Protein AF-A0A6J4ICL8-F1 (afdb_monomer)

Nearest PDB structures (foldseek):
  8ylf-assembly1_A  TM=7.824E-01  e=9.377E-03  Burkholderia 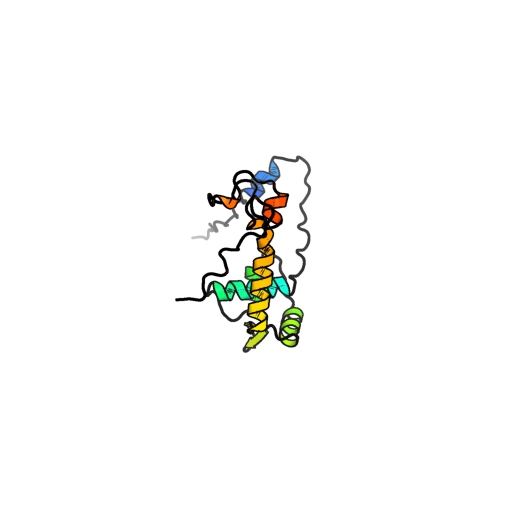thailandensis
  5zyr-assembly1_B  TM=5.820E-01  e=1.547E-02  Acinetobacter baumannii
  5aiq-assembly2_B  TM=6.463E-01  e=7.866E-02  Neisseria meningitidis serogroup B
  5zc2-assembly1_B  TM=5.624E-01  e=3.713E-02  Acinetobacter baumannii
  4qvg-assembly1_A  TM=5.175E-01  e=3.356E+00  Streptosporangium sibiricum

Mean predicted aligned error: 17.19 Å

Sequence (161 aa):
MSEASLEERSYEPRRTPRELQAVLITGRGHRYRAAPVPAPSKNEILQCMFWLQAEGLGDEANVTLLERFLGVDVNVDVALLDRLLEEGYVERVGDRYKLTEAGTRKGGVELAASFEELMKPTYGECGRTVWCMGRTPGECRAGLDRDGSLARSPVTSLRDT

Secondary structure (DSSP, 8-state):
-----------PPPPPHHHHHTTTS-SS-----PPPPPPPPHHHHHHHHHHHHHTTS-SEE-HHHHHHHH-TT----HHHHHHHHHTTSEEEETTEEEE-HHHHHHHHHHHHHHHHHHHSPPTT-S-S-GGGTT--HHHHHTTB-TTSSBP--GGG--S--

Structure (mmCIF, N/CA/C/O backbone):
data_AF-A0A6J4ICL8-F1
#
_entry.id   AF-A0A6J4ICL8-F1
#
loop_
_atom_site.group_PDB
_atom_site.id
_atom_site.type_symbol
_atom_site.label_atom_id
_atom_site.label_alt_id
_atom_site.label_comp_id
_atom_site.label_asym_id
_atom_site.label_entity_id
_atom_site.label_seq_id
_atom_site.pdbx_PDB_ins_code
_atom_site.Cartn_x
_atom_site.Cartn_y
_atom_site.Cartn_z
_atom_site.occupancy
_atom_site.B_iso_or_equiv
_atom_site.auth_seq_id
_atom_site.auth_comp_id
_atom_site.auth_asym_id
_atom_site.auth_atom_id
_atom_site.pdbx_PDB_model_num
ATOM 1 N N . MET A 1 1 ? 13.144 -42.739 46.785 1.00 38.06 1 MET A N 1
ATOM 2 C CA . MET A 1 1 ? 13.888 -42.716 45.507 1.00 38.06 1 MET A CA 1
ATOM 3 C C . MET A 1 1 ? 13.320 -41.539 44.720 1.00 38.06 1 MET A C 1
ATOM 5 O O . MET A 1 1 ? 12.213 -41.666 44.229 1.00 38.06 1 MET A O 1
ATOM 9 N N . SER A 1 2 ? 13.729 -40.309 45.044 1.00 37.44 2 SER A N 1
ATOM 10 C CA . SER A 1 2 ? 14.877 -39.535 44.515 1.00 37.44 2 SER A CA 1
ATOM 11 C C . SER A 1 2 ? 14.608 -38.907 43.140 1.00 37.44 2 SER A C 1
ATOM 13 O O . SER A 1 2 ? 14.459 -39.621 42.153 1.00 37.44 2 SER A O 1
ATOM 15 N N . GLU A 1 3 ? 14.578 -37.572 43.134 1.00 38.88 3 GLU A N 1
ATOM 16 C CA . GLU A 1 3 ? 14.635 -36.658 41.986 1.00 38.88 3 GLU A CA 1
ATOM 17 C C . GLU A 1 3 ? 15.925 -36.806 41.156 1.00 38.88 3 GLU A C 1
ATOM 19 O O . GLU A 1 3 ? 16.969 -37.143 41.714 1.00 38.88 3 GLU A O 1
ATOM 24 N N . ALA A 1 4 ? 15.836 -36.487 39.856 1.00 39.25 4 ALA A N 1
ATOM 25 C CA . ALA A 1 4 ? 16.823 -35.782 39.007 1.00 39.25 4 ALA A CA 1
ATOM 26 C C . ALA A 1 4 ? 16.340 -35.893 37.538 1.00 39.25 4 ALA A C 1
ATOM 28 O O . ALA A 1 4 ? 16.215 -36.996 37.020 1.00 39.25 4 ALA A O 1
ATOM 29 N N . SER A 1 5 ? 15.810 -34.840 36.910 1.00 41.19 5 SER A N 1
ATOM 30 C CA . SER A 1 5 ? 16.487 -33.676 36.305 1.00 41.19 5 SER A CA 1
ATOM 31 C C . SER A 1 5 ? 16.893 -33.868 34.837 1.00 41.19 5 SER A C 1
ATOM 33 O O . SER A 1 5 ? 17.770 -34.664 34.533 1.00 41.19 5 SER A O 1
ATOM 35 N N . LEU A 1 6 ? 16.302 -32.992 34.010 1.00 40.59 6 LEU A N 1
ATOM 36 C CA . LEU A 1 6 ? 16.908 -32.244 32.900 1.00 40.59 6 LEU A CA 1
ATOM 37 C C . LEU A 1 6 ? 17.360 -33.018 31.654 1.00 40.59 6 LEU A C 1
ATOM 39 O O . LEU A 1 6 ? 18.363 -33.707 31.684 1.00 40.59 6 LEU A O 1
ATOM 43 N N . GLU A 1 7 ? 16.715 -32.720 30.521 1.00 42.25 7 GLU A N 1
ATOM 44 C CA . GLU A 1 7 ? 17.405 -32.089 29.383 1.00 42.25 7 GLU A CA 1
ATOM 45 C C . GLU A 1 7 ? 16.404 -31.197 28.625 1.00 42.25 7 GLU A C 1
ATOM 47 O O . GLU A 1 7 ? 15.818 -31.569 27.607 1.00 42.25 7 GLU A O 1
ATOM 52 N N . GLU A 1 8 ? 16.207 -29.975 29.134 1.00 39.28 8 GLU A N 1
ATOM 53 C CA . GLU A 1 8 ? 15.876 -28.834 28.279 1.00 39.28 8 GLU A CA 1
ATOM 54 C C . GLU A 1 8 ? 17.038 -28.667 27.302 1.00 39.28 8 GLU A C 1
ATOM 56 O O . GLU A 1 8 ? 18.070 -28.065 27.607 1.00 39.28 8 GLU A O 1
ATOM 61 N N . ARG A 1 9 ? 16.899 -29.241 26.109 1.00 40.12 9 ARG A N 1
ATOM 62 C CA . ARG A 1 9 ? 17.817 -28.955 25.017 1.00 40.12 9 ARG A CA 1
ATOM 63 C C . ARG A 1 9 ? 17.484 -27.564 24.494 1.00 40.12 9 ARG A C 1
ATOM 65 O O . ARG A 1 9 ? 16.711 -27.413 23.552 1.00 40.12 9 ARG A O 1
ATOM 72 N N . SER A 1 10 ? 18.045 -26.567 25.176 1.00 33.25 10 SER A N 1
ATOM 73 C CA . SER A 1 10 ? 18.097 -25.171 24.754 1.00 33.25 10 SER A CA 1
ATOM 74 C C . SER A 1 10 ? 18.378 -25.115 23.253 1.00 33.25 10 SER A C 1
ATOM 76 O O . SER A 1 10 ? 19.414 -25.590 22.778 1.00 33.25 10 SER A O 1
ATOM 78 N N . TYR A 1 11 ? 17.419 -24.595 22.490 1.00 42.19 11 TYR A N 1
ATOM 79 C CA . TYR A 1 11 ? 17.654 -24.230 21.105 1.00 42.19 11 TYR A CA 1
ATOM 80 C C . TYR A 1 11 ? 18.560 -23.002 21.122 1.00 42.19 11 TYR A C 1
ATOM 82 O O . TYR A 1 11 ? 18.098 -21.867 21.218 1.00 42.19 11 TYR A O 1
ATOM 90 N N . GLU A 1 12 ? 19.868 -23.231 21.055 1.00 42.94 12 GLU A N 1
ATOM 91 C CA . GLU A 1 12 ? 20.791 -22.169 20.690 1.00 42.94 12 GLU A CA 1
ATOM 92 C C . GLU A 1 12 ? 20.540 -21.833 19.215 1.00 42.94 12 GLU A C 1
ATOM 94 O O . GLU A 1 12 ? 20.685 -22.714 18.354 1.00 42.94 12 GLU A O 1
ATOM 99 N N . PRO A 1 13 ? 20.144 -20.592 18.878 1.00 42.03 13 PRO A N 1
ATOM 100 C CA . PRO A 1 13 ? 19.990 -20.220 17.486 1.00 42.03 13 PRO A CA 1
ATOM 101 C C . PRO A 1 13 ? 21.354 -20.367 16.817 1.00 42.03 13 PRO A C 1
ATOM 103 O O . PRO A 1 13 ? 22.335 -19.723 17.201 1.00 42.03 13 PRO A O 1
ATOM 106 N N . ARG A 1 14 ? 21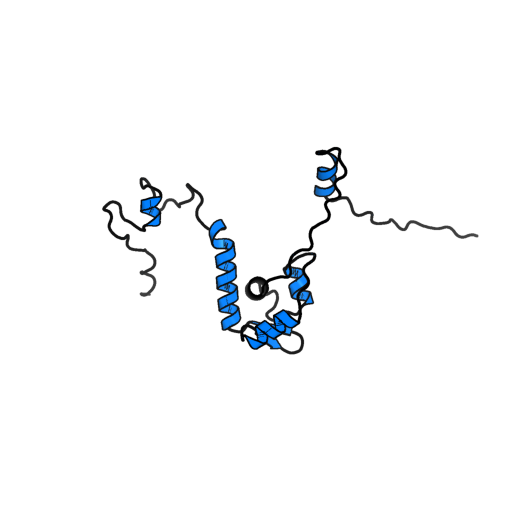.430 -21.258 15.821 1.00 50.47 14 ARG A N 1
ATOM 107 C CA . ARG A 1 14 ? 22.626 -21.380 14.990 1.00 50.47 14 ARG A CA 1
ATOM 108 C C . ARG A 1 14 ? 22.889 -20.014 14.388 1.00 50.47 14 ARG A C 1
ATOM 110 O O . ARG A 1 14 ? 22.032 -19.485 13.679 1.00 50.47 14 ARG A O 1
ATOM 117 N N . ARG A 1 15 ? 24.073 -19.473 14.673 1.00 50.94 15 ARG A N 1
ATOM 118 C CA . ARG A 1 15 ? 24.507 -18.211 14.090 1.00 50.94 15 ARG A CA 1
ATOM 119 C C . ARG A 1 15 ? 24.303 -18.252 12.581 1.00 50.94 15 ARG A C 1
ATOM 121 O O . ARG A 1 15 ? 24.701 -19.217 11.922 1.00 50.94 15 ARG A O 1
ATOM 128 N N . THR A 1 16 ? 23.649 -17.230 12.048 1.00 49.75 16 THR A N 1
ATOM 129 C CA . THR A 1 16 ? 23.380 -17.138 10.613 1.00 49.75 16 THR A CA 1
ATOM 130 C C . THR A 1 16 ? 24.708 -17.057 9.847 1.00 49.75 16 THR A C 1
ATOM 132 O O . THR A 1 16 ? 25.711 -16.587 10.394 1.00 49.75 16 THR A O 1
ATOM 135 N N . PRO A 1 17 ? 24.766 -17.458 8.564 1.00 48.78 17 PRO A N 1
ATOM 136 C CA . PRO A 1 17 ? 25.991 -17.350 7.764 1.00 48.78 17 PRO A CA 1
ATOM 137 C C . PRO A 1 17 ? 26.620 -15.939 7.756 1.00 48.78 17 PRO A C 1
ATOM 139 O O . PRO A 1 17 ? 27.839 -15.809 7.643 1.00 48.78 17 PRO A O 1
ATOM 142 N N . ARG A 1 18 ? 25.817 -14.882 7.965 1.00 50.44 18 ARG A N 1
ATOM 143 C CA . ARG A 1 18 ? 26.291 -13.493 8.115 1.00 50.44 18 ARG A CA 1
ATOM 144 C C . ARG A 1 18 ? 27.037 -13.231 9.426 1.00 50.44 18 ARG A C 1
ATOM 146 O O . ARG A 1 18 ? 28.004 -12.473 9.429 1.00 50.44 18 ARG A O 1
ATOM 153 N N . GLU A 1 19 ? 26.646 -13.873 10.523 1.00 44.94 19 GLU A N 1
ATOM 154 C CA . GLU A 1 19 ? 27.324 -13.736 11.820 1.00 44.94 19 GLU A CA 1
ATOM 155 C C . GLU A 1 19 ? 28.687 -14.439 11.845 1.00 44.94 19 GLU A C 1
ATOM 157 O O . GLU A 1 19 ? 29.580 -14.023 12.581 1.00 44.94 19 GLU A O 1
ATOM 162 N N . LEU A 1 20 ? 28.877 -15.469 11.014 1.00 50.25 20 LEU A N 1
ATOM 163 C CA . LEU A 1 20 ? 30.182 -16.108 10.819 1.00 50.25 20 LEU A CA 1
ATOM 164 C C . LEU A 1 20 ? 31.096 -15.289 9.888 1.00 50.25 20 LEU A C 1
ATOM 166 O O . LEU A 1 20 ? 32.301 -15.229 10.124 1.00 50.25 20 LEU A O 1
ATOM 170 N N . GLN A 1 21 ? 30.543 -14.595 8.885 1.00 49.69 21 GLN A N 1
ATOM 171 C CA . GLN A 1 21 ? 31.322 -13.715 7.998 1.00 49.69 21 GLN A CA 1
ATOM 172 C C . GLN A 1 21 ? 31.830 -12.437 8.686 1.00 49.69 21 GLN A C 1
ATOM 174 O O . GLN A 1 21 ? 32.906 -11.950 8.343 1.00 49.69 21 GLN A O 1
ATOM 179 N N . ALA A 1 22 ? 31.111 -11.911 9.683 1.00 40.03 22 ALA A N 1
ATOM 180 C CA . ALA A 1 22 ? 31.502 -10.685 10.387 1.00 40.03 22 ALA A CA 1
ATOM 181 C C . ALA A 1 22 ? 32.741 -10.845 11.294 1.00 40.03 22 ALA A C 1
ATOM 183 O O . ALA A 1 22 ? 33.412 -9.860 11.597 1.00 40.03 22 ALA A O 1
ATOM 184 N N . VAL A 1 23 ? 33.069 -12.068 11.724 1.00 46.00 23 VAL A N 1
ATOM 185 C CA . VAL A 1 23 ? 34.173 -12.317 12.671 1.00 46.00 23 VAL A CA 1
ATOM 186 C C . VAL A 1 23 ? 35.547 -12.320 11.989 1.00 46.00 23 VAL A C 1
ATOM 188 O O . VAL A 1 23 ? 36.550 -12.054 12.646 1.00 46.00 23 VAL A O 1
ATOM 191 N N . LEU A 1 24 ? 35.624 -12.581 10.681 1.00 43.88 24 LEU A N 1
ATOM 192 C CA . LEU A 1 24 ? 36.904 -12.901 10.037 1.00 43.88 24 LEU A CA 1
ATOM 193 C C . LEU A 1 24 ? 37.564 -11.752 9.261 1.00 43.88 24 LEU A C 1
ATOM 195 O O . LEU A 1 24 ? 38.728 -11.893 8.901 1.00 43.88 24 LEU A O 1
ATOM 199 N N . ILE A 1 25 ? 36.888 -10.621 9.014 1.00 50.16 25 ILE A N 1
ATOM 200 C CA . ILE A 1 25 ? 37.416 -9.615 8.066 1.00 50.16 25 ILE A CA 1
ATOM 201 C C . ILE A 1 25 ? 37.944 -8.327 8.724 1.00 50.16 25 ILE A C 1
ATOM 203 O O . ILE A 1 25 ? 38.810 -7.678 8.143 1.00 50.16 25 ILE A O 1
ATOM 207 N N . THR A 1 26 ? 37.572 -7.963 9.958 1.00 48.53 26 THR A N 1
ATOM 208 C CA . THR A 1 26 ? 38.164 -6.772 10.608 1.00 48.53 26 THR A CA 1
ATOM 209 C C . THR A 1 26 ? 38.332 -6.946 12.115 1.00 48.53 26 THR A C 1
ATOM 211 O O . THR A 1 26 ? 37.361 -6.913 12.866 1.00 48.53 26 THR A O 1
ATOM 214 N N . GLY A 1 27 ? 39.578 -7.061 12.582 1.00 44.88 27 GLY A N 1
ATOM 215 C CA . GLY A 1 27 ? 39.966 -7.172 13.997 1.00 44.88 27 GLY A CA 1
ATOM 216 C C . GLY A 1 27 ? 39.737 -5.919 14.862 1.00 44.88 27 GLY A C 1
ATOM 217 O O . GLY A 1 27 ? 40.591 -5.564 15.670 1.00 44.88 27 GLY A O 1
ATOM 218 N N . ARG A 1 28 ? 38.599 -5.231 14.729 1.00 52.53 28 ARG A N 1
ATOM 219 C CA . ARG A 1 28 ? 38.132 -4.197 15.664 1.00 52.53 28 ARG A CA 1
ATOM 220 C C . ARG A 1 28 ? 36.631 -4.355 15.850 1.00 52.53 28 ARG A C 1
ATOM 222 O O . ARG A 1 28 ? 35.884 -4.245 14.886 1.00 52.53 28 ARG A O 1
ATOM 229 N N . GLY A 1 29 ? 36.206 -4.583 17.092 1.00 44.59 29 GLY A N 1
ATOM 230 C CA . GLY A 1 29 ? 34.809 -4.738 17.504 1.00 44.59 29 GLY A CA 1
ATOM 231 C C . GLY A 1 29 ? 33.967 -3.475 17.315 1.00 44.59 29 GLY A C 1
ATOM 232 O O . GLY A 1 29 ? 33.532 -2.859 18.287 1.00 44.59 29 GLY A O 1
ATOM 233 N N . HIS A 1 30 ? 33.717 -3.086 16.068 1.00 52.56 30 HIS A N 1
ATOM 234 C CA . HIS A 1 30 ? 32.624 -2.191 15.733 1.00 52.56 30 HIS A CA 1
ATOM 235 C C . HIS A 1 30 ? 31.326 -2.976 15.893 1.00 52.56 30 HIS A C 1
ATOM 237 O O . HIS A 1 30 ? 30.937 -3.761 15.032 1.00 52.56 30 HIS A O 1
ATOM 243 N N . ARG A 1 31 ? 30.659 -2.776 17.034 1.00 59.44 31 ARG A N 1
ATOM 244 C CA . ARG A 1 31 ? 29.243 -3.113 17.155 1.00 59.44 31 ARG A CA 1
ATOM 245 C C . ARG A 1 31 ? 28.520 -2.294 16.091 1.00 59.44 31 ARG A C 1
ATOM 247 O O . ARG A 1 31 ? 28.409 -1.080 16.238 1.00 59.44 31 ARG A O 1
ATOM 254 N N . TYR A 1 32 ? 28.076 -2.942 15.017 1.00 53.66 32 TYR A N 1
ATOM 255 C CA . TYR A 1 32 ? 27.142 -2.339 14.076 1.00 53.66 32 TYR A CA 1
ATOM 256 C C . TYR A 1 32 ? 25.859 -2.072 14.869 1.00 53.66 32 TYR A C 1
ATOM 258 O O . TYR A 1 32 ? 25.071 -2.980 15.123 1.00 53.66 32 TYR A O 1
ATOM 266 N N . ARG A 1 33 ? 25.685 -0.845 15.366 1.00 60.34 33 ARG A N 1
ATOM 267 C CA . ARG A 1 33 ? 24.378 -0.405 15.842 1.00 60.34 33 ARG A CA 1
ATOM 268 C C . ARG A 1 33 ? 23.567 -0.186 14.576 1.00 60.34 33 ARG A C 1
ATOM 270 O O . ARG A 1 33 ? 23.872 0.748 13.838 1.00 60.34 33 ARG A O 1
ATOM 277 N N . ALA A 1 34 ? 22.614 -1.073 14.295 1.00 61.28 34 ALA A N 1
ATOM 278 C CA . ALA A 1 34 ? 21.654 -0.836 13.227 1.00 61.28 34 ALA A CA 1
ATOM 279 C C . ALA A 1 34 ? 21.059 0.562 13.448 1.00 61.28 34 ALA A C 1
ATOM 281 O O . ALA A 1 34 ? 20.613 0.886 14.555 1.00 61.28 34 ALA A O 1
ATOM 282 N N . ALA A 1 35 ? 21.173 1.426 12.440 1.00 60.59 35 ALA A N 1
ATOM 283 C CA . ALA A 1 35 ? 20.474 2.697 12.468 1.00 60.59 35 ALA A CA 1
ATOM 284 C C . ALA A 1 35 ? 18.967 2.395 12.499 1.00 60.59 35 ALA A C 1
ATOM 286 O O . ALA A 1 35 ? 18.554 1.421 11.866 1.00 60.59 35 ALA A O 1
ATOM 287 N N . PRO A 1 36 ? 18.157 3.176 13.235 1.00 68.81 36 PRO A N 1
ATOM 288 C CA . PRO A 1 36 ? 16.712 3.005 13.194 1.00 68.81 36 PRO A CA 1
ATOM 289 C C . PRO A 1 36 ? 16.243 3.106 11.741 1.00 68.81 36 PRO A C 1
ATOM 291 O O . PRO A 1 36 ? 16.607 4.053 11.037 1.00 68.81 36 PRO A O 1
ATOM 294 N N . VAL A 1 37 ? 15.484 2.107 11.293 1.00 69.44 37 VAL A N 1
ATOM 295 C CA . VAL A 1 37 ? 14.860 2.124 9.970 1.00 69.44 37 VAL A CA 1
ATOM 296 C C . VAL A 1 37 ? 13.872 3.296 9.958 1.00 69.44 37 VAL A C 1
ATOM 298 O O . VAL A 1 37 ? 13.121 3.460 10.925 1.00 69.44 37 VAL A O 1
ATOM 301 N N . PRO A 1 38 ? 13.903 4.172 8.940 1.00 75.25 38 PRO A N 1
ATOM 302 C CA . PRO A 1 38 ? 12.932 5.252 8.851 1.00 75.25 38 PRO A CA 1
ATOM 303 C C . PRO A 1 38 ? 11.516 4.676 8.760 1.00 75.25 38 PRO A C 1
ATOM 305 O O . PRO A 1 38 ? 11.302 3.613 8.181 1.00 75.25 38 PRO A O 1
ATOM 308 N N . ALA A 1 39 ? 10.547 5.393 9.330 1.00 82.56 39 ALA A N 1
ATOM 309 C CA . ALA A 1 39 ? 9.145 5.036 9.171 1.00 82.56 39 ALA A CA 1
ATOM 310 C C . ALA A 1 39 ? 8.771 5.025 7.676 1.00 82.56 39 ALA A C 1
ATOM 312 O O . ALA A 1 39 ? 9.273 5.866 6.919 1.00 82.56 39 ALA A O 1
ATOM 313 N N . PRO A 1 40 ? 7.891 4.106 7.252 1.00 89.62 40 PRO A N 1
ATOM 314 C CA . PRO A 1 40 ? 7.494 3.990 5.863 1.00 89.62 40 PRO A CA 1
ATOM 315 C C . PRO A 1 40 ? 6.739 5.243 5.428 1.00 89.62 40 PRO A C 1
ATOM 317 O O . PRO A 1 40 ? 5.940 5.826 6.164 1.00 89.62 40 PRO A O 1
ATOM 320 N N . SER A 1 41 ? 6.980 5.653 4.195 1.00 93.19 41 SER A N 1
ATOM 321 C CA . SER A 1 41 ? 6.225 6.700 3.528 1.00 93.19 41 SER A CA 1
ATOM 322 C C . SER A 1 41 ? 4.809 6.234 3.169 1.00 93.19 41 SER A C 1
ATOM 324 O O . SER A 1 41 ? 4.507 5.043 3.078 1.00 93.19 41 SER A O 1
ATOM 326 N N . LYS A 1 42 ? 3.931 7.201 2.868 1.00 95.38 42 LYS A N 1
ATOM 327 C CA . LYS A 1 42 ? 2.602 6.928 2.293 1.00 95.38 42 LYS A CA 1
ATOM 328 C C . LYS A 1 42 ? 2.685 6.047 1.047 1.00 95.38 42 LYS A C 1
ATOM 330 O O . LYS A 1 42 ? 1.867 5.149 0.879 1.00 95.38 42 LYS A O 1
ATOM 335 N N . ASN A 1 43 ? 3.671 6.303 0.187 1.00 96.06 43 ASN A N 1
ATOM 336 C CA . ASN A 1 43 ? 3.836 5.556 -1.054 1.00 96.06 43 ASN A CA 1
ATOM 337 C C . ASN A 1 43 ? 4.211 4.102 -0.758 1.00 96.06 43 ASN A C 1
ATOM 339 O O . ASN A 1 43 ? 3.596 3.217 -1.332 1.00 96.06 43 ASN A O 1
ATOM 343 N N . GLU A 1 44 ? 5.124 3.844 0.181 1.00 94.94 44 GLU A N 1
ATOM 344 C CA . GLU A 1 44 ? 5.495 2.474 0.572 1.00 94.94 44 GLU A CA 1
ATOM 345 C C . GLU A 1 44 ? 4.308 1.683 1.135 1.00 94.94 44 GLU A C 1
ATOM 347 O O . GLU A 1 44 ? 4.135 0.514 0.795 1.00 94.94 44 GLU A O 1
ATOM 352 N N . ILE A 1 45 ? 3.431 2.318 1.922 1.00 96.06 45 ILE A N 1
ATOM 353 C CA . ILE A 1 45 ? 2.200 1.668 2.398 1.00 96.06 45 ILE A CA 1
ATOM 354 C C . ILE A 1 45 ? 1.271 1.324 1.228 1.00 96.06 45 ILE A C 1
ATOM 356 O O . ILE A 1 45 ? 0.795 0.193 1.142 1.00 96.06 45 ILE A O 1
ATOM 360 N N . LEU A 1 46 ? 1.034 2.264 0.307 1.00 97.81 46 LEU A N 1
ATOM 361 C CA . LEU A 1 46 ? 0.168 2.025 -0.853 1.00 97.81 46 LEU A CA 1
ATOM 362 C C . LEU A 1 46 ? 0.738 0.958 -1.795 1.00 97.81 46 LEU A C 1
ATOM 364 O O . LEU A 1 46 ? -0.018 0.134 -2.302 1.00 97.81 46 LEU A O 1
ATOM 368 N N . GLN A 1 47 ? 2.056 0.945 -2.002 1.00 96.75 47 GLN A N 1
ATOM 369 C CA . GLN A 1 47 ? 2.756 -0.093 -2.760 1.00 96.75 47 GLN A CA 1
ATOM 370 C C . GLN A 1 47 ? 2.589 -1.469 -2.104 1.00 96.75 47 GLN A C 1
ATOM 372 O O . GLN A 1 47 ? 2.239 -2.431 -2.784 1.00 96.75 47 GLN A O 1
ATOM 377 N N . CYS A 1 48 ? 2.793 -1.556 -0.784 1.00 96.19 48 CYS A N 1
ATOM 378 C CA . CYS A 1 48 ? 2.647 -2.793 -0.019 1.00 96.19 48 CYS A CA 1
ATOM 379 C C . CYS A 1 48 ? 1.211 -3.330 -0.087 1.00 96.19 48 CYS A C 1
ATOM 381 O O . CYS A 1 48 ? 1.007 -4.489 -0.440 1.00 96.19 48 CYS A O 1
ATOM 383 N N . MET A 1 49 ? 0.205 -2.485 0.165 1.00 97.75 49 MET A N 1
ATOM 384 C CA . MET A 1 49 ? -1.206 -2.882 0.060 1.00 97.75 49 MET A CA 1
ATOM 385 C C . MET A 1 49 ? -1.580 -3.318 -1.361 1.00 97.75 49 MET A C 1
ATOM 387 O O . MET A 1 49 ? -2.280 -4.314 -1.526 1.00 97.75 49 MET A O 1
ATOM 391 N N . PHE A 1 50 ? -1.094 -2.606 -2.384 1.00 98.19 50 PHE A N 1
ATOM 392 C CA . PHE A 1 50 ? -1.344 -2.954 -3.784 1.00 98.19 50 PHE A CA 1
ATOM 393 C C . PHE A 1 50 ? -0.755 -4.326 -4.121 1.00 98.19 50 PHE A C 1
ATOM 395 O O . PHE A 1 50 ? -1.421 -5.156 -4.736 1.00 98.19 50 PHE A O 1
ATOM 402 N N . TRP A 1 51 ? 0.477 -4.581 -3.679 1.00 96.19 51 TRP A N 1
ATOM 403 C CA . TRP A 1 51 ? 1.135 -5.866 -3.875 1.00 96.19 51 TRP A CA 1
ATOM 404 C C . TRP A 1 51 ? 0.406 -7.003 -3.142 1.00 96.19 51 TRP A C 1
ATOM 406 O O . TRP A 1 51 ? 0.136 -8.037 -3.747 1.00 96.19 51 TRP A O 1
ATOM 416 N N . LEU A 1 52 ? -0.001 -6.801 -1.883 1.00 96.44 52 LEU A N 1
ATOM 417 C CA . LEU A 1 52 ? -0.765 -7.796 -1.116 1.00 96.44 52 LEU A CA 1
ATOM 418 C C . LEU A 1 52 ? -2.076 -8.190 -1.808 1.00 96.44 52 LEU A C 1
ATOM 420 O O . LEU A 1 52 ? -2.402 -9.378 -1.869 1.00 96.44 52 LEU A O 1
ATOM 424 N N . GLN A 1 53 ? -2.793 -7.207 -2.357 1.00 96.12 53 GLN A N 1
ATOM 425 C CA . GLN A 1 53 ? -4.012 -7.440 -3.125 1.00 96.12 53 GLN A CA 1
ATOM 426 C C . GLN A 1 53 ? -3.722 -8.229 -4.413 1.00 96.12 53 GLN A C 1
ATOM 428 O O . GLN A 1 53 ? -4.423 -9.194 -4.715 1.00 96.12 53 GLN A O 1
ATOM 433 N N . ALA A 1 54 ? -2.679 -7.853 -5.161 1.00 94.69 54 ALA A N 1
ATOM 434 C CA . ALA A 1 54 ? -2.312 -8.506 -6.420 1.00 94.69 54 ALA A CA 1
ATOM 435 C C . ALA A 1 54 ? -1.884 -9.975 -6.240 1.00 94.69 54 ALA A C 1
ATOM 437 O O . ALA A 1 54 ? -2.162 -10.805 -7.103 1.00 94.69 54 ALA A O 1
ATOM 438 N N . GLU A 1 55 ? -1.261 -10.305 -5.108 1.00 95.12 55 GLU A N 1
ATOM 439 C CA . GLU A 1 55 ? -0.858 -11.674 -4.753 1.00 95.12 55 GLU A CA 1
ATOM 440 C C . GLU A 1 55 ? -1.990 -12.500 -4.114 1.00 95.12 55 GLU A C 1
ATOM 442 O O . GLU A 1 55 ? -1.805 -13.675 -3.792 1.00 95.12 55 GLU A O 1
ATOM 447 N N . GLY A 1 56 ? -3.167 -11.906 -3.884 1.00 94.38 56 GLY A N 1
ATOM 448 C CA . GLY A 1 56 ? -4.275 -12.570 -3.191 1.00 94.38 56 GLY A CA 1
ATOM 449 C C . GLY A 1 56 ? -3.989 -12.861 -1.711 1.00 94.38 56 GLY A C 1
ATOM 450 O O . GLY A 1 56 ? -4.599 -13.755 -1.125 1.00 94.38 56 GLY A O 1
ATOM 451 N N . LEU A 1 57 ? -3.061 -12.119 -1.096 1.00 92.00 57 LEU A N 1
ATOM 452 C CA . LEU A 1 57 ? -2.686 -12.254 0.319 1.00 92.00 57 LEU A CA 1
ATOM 453 C C . LEU A 1 57 ? -3.607 -11.462 1.261 1.00 92.00 57 LEU A C 1
ATOM 455 O O . LEU A 1 57 ? -3.507 -11.600 2.482 1.00 92.00 57 LEU A O 1
ATOM 459 N N . GLY A 1 58 ? -4.518 -10.667 0.700 1.00 89.88 58 GLY A N 1
ATOM 460 C CA . GLY A 1 58 ? -5.604 -10.004 1.409 1.00 89.88 58 GLY A CA 1
ATOM 461 C C . GLY A 1 58 ? -5.960 -8.653 0.798 1.00 89.88 58 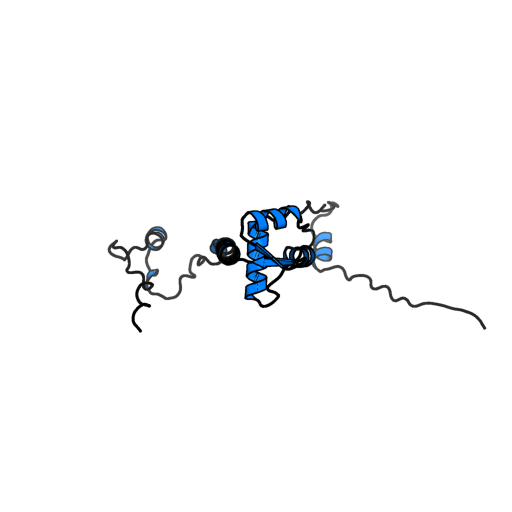GLY A C 1
ATOM 462 O O . GLY A 1 58 ? -5.082 -7.895 0.398 1.00 89.88 58 GLY A O 1
ATOM 463 N N . ASP A 1 59 ? -7.254 -8.336 0.797 1.00 93.75 59 ASP A N 1
ATOM 464 C CA . ASP A 1 59 ? -7.777 -7.046 0.319 1.00 93.75 59 ASP A CA 1
ATOM 465 C C . ASP A 1 59 ? -7.823 -5.979 1.429 1.00 93.75 59 ASP A C 1
ATOM 467 O O . ASP A 1 59 ? -8.064 -4.802 1.167 1.00 93.75 59 ASP A O 1
ATOM 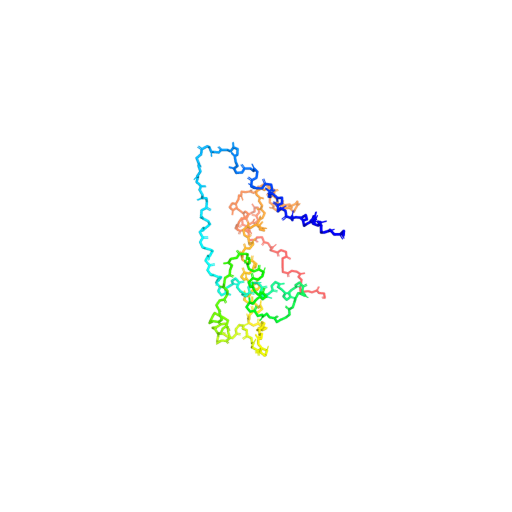471 N N . GLU A 1 60 ? -7.612 -6.393 2.681 1.00 96.50 60 GLU A N 1
ATOM 472 C CA . GLU A 1 60 ? -7.735 -5.561 3.875 1.00 96.50 60 GLU A CA 1
ATOM 473 C C . GLU A 1 60 ? -6.500 -5.701 4.771 1.00 96.50 60 GLU A C 1
ATOM 475 O O . GLU A 1 60 ? -6.155 -6.801 5.220 1.00 96.50 60 GLU A O 1
ATOM 480 N N . ALA A 1 61 ? -5.875 -4.575 5.112 1.00 94.50 61 ALA A N 1
ATOM 481 C CA . ALA A 1 61 ? -4.680 -4.522 5.942 1.00 94.50 61 ALA A CA 1
ATOM 482 C C . ALA A 1 61 ? -4.913 -3.760 7.251 1.00 94.50 61 ALA A C 1
ATOM 484 O O . ALA A 1 61 ? -5.649 -2.779 7.307 1.00 94.50 61 ALA A O 1
ATOM 485 N N . ASN A 1 62 ? -4.247 -4.203 8.315 1.00 93.94 62 ASN A N 1
ATOM 486 C CA . ASN A 1 62 ? -4.074 -3.439 9.548 1.00 93.94 62 ASN A CA 1
ATOM 487 C C . ASN A 1 62 ? -2.579 -3.174 9.784 1.00 93.94 62 ASN A C 1
ATOM 489 O O . ASN A 1 62 ? -1.731 -3.711 9.070 1.00 93.94 62 ASN A O 1
ATOM 493 N N . VAL A 1 63 ? -2.265 -2.364 10.798 1.00 92.44 63 VAL A N 1
ATOM 494 C CA . VAL A 1 63 ? -0.887 -2.005 11.185 1.00 92.44 63 VAL A CA 1
ATOM 495 C C . VAL A 1 63 ? 0.004 -3.243 11.295 1.00 92.44 63 VAL A C 1
ATOM 497 O O . VAL A 1 63 ? 1.024 -3.322 10.621 1.00 92.44 63 VAL A O 1
ATOM 500 N N . THR A 1 64 ? -0.432 -4.258 12.044 1.00 91.06 64 THR A N 1
ATOM 501 C CA . THR A 1 64 ? 0.345 -5.485 12.268 1.00 91.06 64 THR A CA 1
ATOM 502 C C . THR A 1 64 ? 0.651 -6.243 10.974 1.00 91.06 64 THR A C 1
ATOM 504 O O . THR A 1 64 ? 1.742 -6.794 10.818 1.00 91.06 64 THR A O 1
ATOM 507 N N . LEU A 1 65 ? -0.297 -6.293 10.032 1.00 92.31 65 LEU A N 1
ATOM 508 C CA . LEU A 1 65 ? -0.061 -6.909 8.729 1.00 92.31 65 LEU A CA 1
ATOM 509 C C . LEU A 1 65 ? 0.960 -6.103 7.921 1.00 92.31 65 LEU A C 1
ATOM 511 O O . LEU A 1 65 ? 1.881 -6.687 7.359 1.00 92.31 65 LEU A O 1
ATOM 515 N N . LEU A 1 66 ? 0.818 -4.778 7.885 1.00 93.19 66 LEU A N 1
ATOM 516 C CA . LEU A 1 66 ? 1.720 -3.904 7.135 1.00 93.19 66 LEU A CA 1
ATOM 517 C C . LEU A 1 66 ? 3.152 -3.970 7.672 1.00 93.19 66 LEU A C 1
ATOM 519 O O . LEU A 1 66 ? 4.081 -4.119 6.885 1.00 93.19 66 LEU A O 1
ATOM 523 N N . GLU A 1 67 ? 3.337 -3.944 8.992 1.00 91.81 67 GLU A N 1
ATOM 524 C CA . GLU A 1 67 ? 4.652 -4.083 9.635 1.00 91.81 67 GLU A CA 1
ATOM 525 C C . GLU A 1 67 ? 5.343 -5.393 9.244 1.00 91.81 67 GLU A C 1
ATOM 527 O O . GLU A 1 67 ? 6.528 -5.408 8.916 1.00 91.81 67 GLU A O 1
ATOM 532 N N . ARG A 1 68 ? 4.587 -6.497 9.181 1.00 89.69 68 ARG A N 1
ATOM 533 C CA . ARG A 1 68 ? 5.122 -7.804 8.781 1.00 89.69 68 ARG A CA 1
ATOM 534 C C . ARG A 1 68 ? 5.721 -7.799 7.371 1.00 89.69 68 ARG A C 1
ATOM 536 O O . ARG A 1 68 ? 6.688 -8.522 7.138 1.00 89.69 68 ARG A O 1
ATOM 543 N N . PHE A 1 69 ? 5.137 -7.044 6.442 1.00 90.88 69 PHE A N 1
ATOM 544 C CA . PHE A 1 69 ? 5.557 -7.028 5.037 1.00 90.88 69 PHE A CA 1
ATOM 545 C C . PHE A 1 69 ? 6.510 -5.883 4.690 1.00 90.88 69 PHE A C 1
ATOM 547 O O . PHE A 1 69 ? 7.333 -6.042 3.793 1.00 90.88 69 PHE A O 1
ATOM 554 N N . LEU A 1 70 ? 6.448 -4.762 5.411 1.00 89.25 70 LEU A N 1
ATOM 555 C CA . LEU A 1 70 ? 7.362 -3.633 5.219 1.00 89.25 70 LEU A CA 1
ATOM 556 C C . LEU A 1 70 ? 8.753 -3.889 5.820 1.00 89.25 70 LEU A C 1
ATOM 558 O O . LEU A 1 70 ? 9.722 -3.269 5.390 1.00 89.25 70 LEU A O 1
ATOM 562 N N . GLY A 1 71 ? 8.877 -4.841 6.750 1.00 81.56 71 GLY A N 1
ATOM 563 C CA . GLY A 1 71 ? 10.161 -5.377 7.190 1.00 81.56 71 GLY A CA 1
ATOM 564 C C . GLY A 1 71 ? 10.361 -5.360 8.701 1.00 81.56 71 GLY A C 1
ATOM 565 O O . GLY A 1 71 ? 9.621 -4.742 9.463 1.00 81.56 71 GLY A O 1
ATOM 566 N N . VAL A 1 72 ? 11.404 -6.071 9.133 1.00 59.56 72 VAL A N 1
ATOM 567 C CA . VAL A 1 72 ? 11.817 -6.140 10.538 1.00 59.56 72 VAL A CA 1
ATOM 568 C C . VAL A 1 72 ? 12.280 -4.739 10.952 1.00 59.56 72 VAL A C 1
ATOM 570 O O . VAL A 1 72 ? 13.166 -4.192 10.306 1.00 59.56 72 VAL A O 1
AT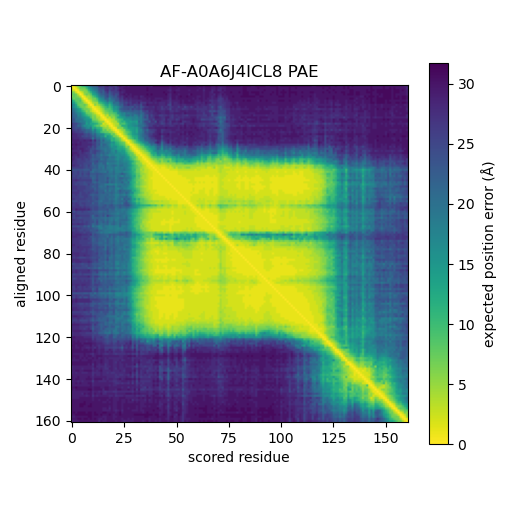OM 573 N N . ASP A 1 73 ? 11.661 -4.170 11.986 1.00 71.94 73 ASP A N 1
ATOM 574 C CA . ASP A 1 73 ? 11.897 -2.822 12.547 1.00 71.94 73 ASP A CA 1
ATOM 575 C C . ASP A 1 73 ? 11.081 -1.659 11.949 1.00 71.94 73 ASP A C 1
ATOM 577 O O . ASP A 1 73 ? 11.287 -0.506 12.334 1.00 71.94 73 ASP A O 1
ATOM 581 N N . VAL A 1 74 ? 10.106 -1.934 11.077 1.00 77.06 74 VAL A N 1
ATOM 582 C CA . VAL A 1 74 ? 9.117 -0.924 10.675 1.00 77.06 74 VAL A CA 1
ATOM 583 C C . VAL A 1 74 ? 8.043 -0.770 11.753 1.00 77.06 74 VAL A C 1
ATOM 585 O O . VAL A 1 74 ? 7.486 -1.755 12.227 1.00 77.06 74 VAL A O 1
ATOM 588 N N . ASN A 1 75 ? 7.731 0.479 12.105 1.00 82.75 75 ASN A N 1
ATOM 589 C CA . ASN A 1 75 ? 6.578 0.842 12.927 1.00 82.75 75 ASN A CA 1
ATOM 590 C C . ASN A 1 75 ? 5.625 1.678 12.068 1.00 82.75 75 ASN A C 1
ATOM 592 O O . ASN A 1 75 ? 5.988 2.774 11.624 1.00 82.75 75 ASN A O 1
ATOM 596 N N . VAL A 1 76 ? 4.445 1.132 11.775 1.00 86.06 76 VAL A N 1
ATOM 597 C CA . VAL A 1 76 ? 3.436 1.837 10.976 1.00 86.06 76 VAL A CA 1
ATOM 598 C C . VAL A 1 76 ? 2.580 2.678 11.910 1.00 86.06 76 VAL A C 1
ATOM 600 O O . VAL A 1 76 ? 1.834 2.162 12.738 1.00 86.06 76 VAL A O 1
ATOM 603 N N . ASP A 1 77 ? 2.651 3.994 11.735 1.00 88.25 77 ASP A N 1
ATOM 604 C CA . ASP A 1 77 ? 1.830 4.922 12.503 1.00 88.25 77 ASP A CA 1
ATOM 605 C C . ASP A 1 77 ? 0.362 4.852 12.049 1.00 88.25 77 ASP A C 1
ATOM 607 O O . ASP A 1 77 ? 0.048 5.032 10.869 1.00 88.25 77 ASP A O 1
ATOM 611 N N . VAL A 1 78 ? -0.554 4.637 12.996 1.00 89.44 78 VAL 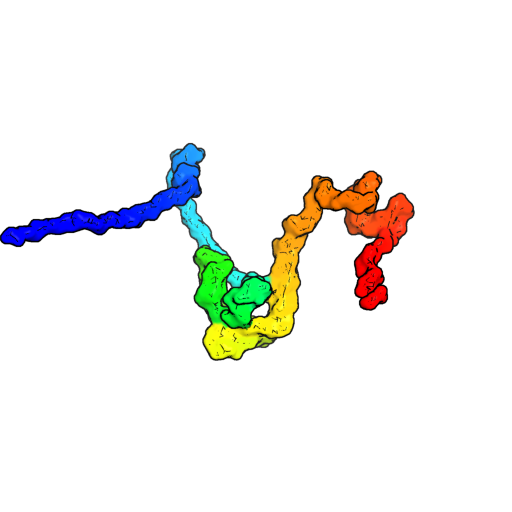A N 1
ATOM 612 C CA . VAL A 1 78 ? -2.005 4.691 12.752 1.00 89.44 78 VAL A CA 1
ATOM 613 C C . VAL A 1 78 ? -2.401 6.042 12.154 1.00 89.44 78 VAL A C 1
ATOM 615 O O . VAL A 1 78 ? -3.217 6.076 11.237 1.00 89.44 78 VAL A O 1
ATOM 618 N N . ALA A 1 79 ? -1.760 7.137 12.578 1.00 90.50 79 ALA A N 1
ATOM 619 C CA . ALA A 1 79 ? -2.028 8.467 12.038 1.00 90.50 79 ALA A CA 1
ATOM 620 C C . ALA A 1 79 ? -1.702 8.572 10.537 1.00 90.50 79 ALA A C 1
ATOM 622 O O . ALA A 1 79 ? -2.310 9.363 9.815 1.00 90.50 79 ALA A O 1
ATOM 623 N N . LEU A 1 80 ? -0.762 7.762 10.035 1.00 92.69 80 LEU A N 1
ATOM 624 C CA . LEU A 1 80 ? -0.452 7.708 8.609 1.00 92.69 80 LEU A CA 1
ATOM 625 C C . LEU A 1 80 ? -1.566 7.015 7.815 1.00 92.69 80 LEU A C 1
ATOM 627 O O . LEU A 1 80 ? -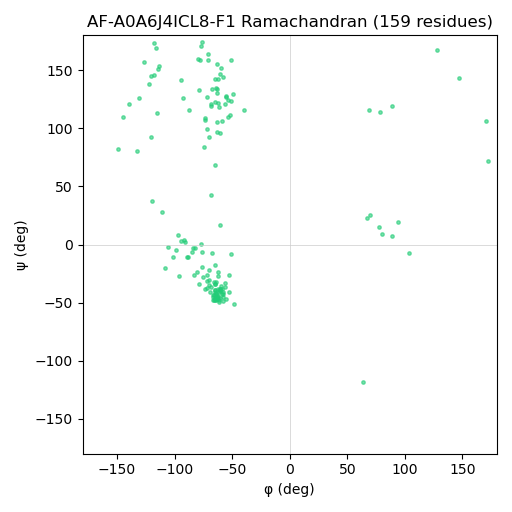1.891 7.458 6.714 1.00 92.69 80 LEU A O 1
ATOM 631 N N . LEU A 1 81 ? -2.173 5.967 8.377 1.00 93.75 81 LEU A N 1
ATOM 632 C CA . LEU A 1 81 ? -3.329 5.288 7.784 1.00 93.75 81 LEU A CA 1
ATOM 633 C C . LEU A 1 81 ? -4.579 6.171 7.825 1.00 93.75 81 LEU A C 1
ATOM 635 O O . LEU A 1 81 ? -5.281 6.267 6.820 1.00 93.75 81 LEU A O 1
ATOM 639 N N . ASP A 1 82 ? -4.805 6.881 8.931 1.00 93.94 82 ASP A N 1
ATOM 640 C CA . ASP A 1 82 ? -5.885 7.866 9.041 1.00 93.94 82 ASP A CA 1
ATOM 641 C C . ASP A 1 82 ? -5.718 8.982 8.000 1.00 93.94 82 ASP A C 1
ATOM 643 O O . ASP A 1 82 ? -6.670 9.366 7.326 1.00 93.94 82 ASP A O 1
ATOM 647 N N . ARG A 1 83 ? -4.486 9.439 7.757 1.00 95.62 83 ARG A N 1
ATOM 648 C CA . ARG A 1 83 ? -4.215 10.406 6.689 1.00 95.62 83 ARG A CA 1
ATOM 649 C C . ARG A 1 83 ? -4.495 9.846 5.292 1.00 95.62 83 ARG A C 1
ATOM 651 O O . ARG A 1 83 ? -4.987 10.569 4.432 1.00 95.62 83 ARG A O 1
ATOM 658 N N . LEU A 1 84 ? -4.178 8.578 5.030 1.00 97.62 84 LEU A N 1
ATOM 659 C CA . LEU A 1 84 ? -4.515 7.938 3.751 1.00 97.62 84 LEU A CA 1
ATOM 660 C C . LEU A 1 84 ? -6.032 7.793 3.564 1.00 97.62 84 LEU A C 1
ATOM 662 O O . LEU A 1 84 ? -6.509 7.867 2.428 1.00 97.62 84 LEU A O 1
ATOM 666 N N . LEU A 1 85 ? -6.771 7.602 4.660 1.00 97.69 85 LEU A N 1
ATOM 667 C CA . LEU A 1 85 ? -8.232 7.593 4.681 1.00 97.69 85 LEU A CA 1
ATOM 668 C C . LEU A 1 85 ? -8.784 8.987 4.348 1.00 97.69 85 LEU A C 1
ATOM 670 O O . LEU A 1 85 ? -9.630 9.111 3.467 1.00 97.69 85 LEU A O 1
ATOM 674 N N . GLU A 1 86 ? -8.263 10.039 4.986 1.00 97.88 86 GLU A N 1
ATOM 675 C CA . GLU A 1 86 ? -8.624 11.437 4.696 1.00 97.88 86 GLU A CA 1
ATOM 676 C C . GLU A 1 86 ? -8.314 11.838 3.245 1.00 97.88 86 GLU A C 1
ATOM 678 O O . GLU A 1 86 ? -9.093 12.541 2.605 1.00 97.88 86 GLU A O 1
ATOM 683 N N . GLU A 1 87 ? -7.187 11.369 2.704 1.00 98.06 87 GLU A N 1
ATOM 684 C CA . GLU A 1 87 ? -6.776 11.611 1.316 1.00 98.06 87 GLU A CA 1
ATOM 685 C C . GLU A 1 87 ? -7.553 10.746 0.295 1.00 98.06 87 GLU A C 1
ATOM 687 O O . GLU A 1 87 ? -7.413 10.952 -0.911 1.00 98.06 87 GLU A O 1
ATOM 692 N N . GLY A 1 88 ? -8.386 9.799 0.749 1.00 98.38 88 GLY A N 1
ATOM 693 C CA . GLY A 1 88 ? -9.246 8.967 -0.101 1.00 98.38 88 GLY A CA 1
ATOM 694 C C . GLY A 1 88 ? -8.536 7.815 -0.821 1.00 98.38 88 GLY A C 1
ATOM 695 O O . GLY A 1 88 ? -9.086 7.239 -1.764 1.00 98.38 88 GLY A O 1
ATOM 696 N N . TYR A 1 89 ? -7.317 7.460 -0.406 1.00 98.56 89 TYR A N 1
ATOM 697 C CA . TYR A 1 89 ? -6.577 6.328 -0.977 1.00 98.56 89 TYR A CA 1
ATOM 698 C C . TYR A 1 89 ? -6.969 4.987 -0.356 1.00 98.56 89 TYR A C 1
ATOM 700 O O . TYR A 1 89 ? -6.848 3.947 -1.004 1.00 98.56 89 TYR A O 1
ATOM 708 N N . VAL A 1 90 ? -7.455 5.006 0.880 1.00 98.38 90 VAL A N 1
ATOM 709 C CA . VAL A 1 90 ? -8.002 3.825 1.546 1.00 98.38 90 VAL A CA 1
ATOM 710 C C . VAL A 1 90 ? -9.401 4.111 2.064 1.00 98.38 90 VAL A C 1
ATOM 712 O O . VAL A 1 90 ? -9.769 5.259 2.298 1.00 98.38 90 VAL A O 1
ATOM 715 N N . GLU A 1 91 ? -10.175 3.055 2.252 1.00 98.12 91 GLU A N 1
ATOM 716 C CA . GLU A 1 91 ? -11.425 3.060 2.998 1.00 98.12 91 GLU A CA 1
ATOM 717 C C . GLU A 1 91 ? -11.278 2.191 4.246 1.00 98.12 91 GLU A C 1
ATOM 719 O O . GLU A 1 91 ? -10.492 1.240 4.272 1.00 98.12 91 GLU A O 1
ATOM 724 N N . ARG A 1 92 ? -12.021 2.524 5.302 1.00 96.56 92 ARG A N 1
ATOM 725 C CA . ARG A 1 92 ? -11.982 1.779 6.558 1.00 96.56 92 ARG A CA 1
ATOM 726 C C . ARG A 1 92 ? -13.064 0.704 6.572 1.00 96.56 92 ARG A C 1
ATOM 728 O O . ARG A 1 92 ? -14.243 1.008 6.411 1.00 96.56 92 ARG A O 1
ATOM 735 N N . VAL A 1 93 ? -12.661 -0.537 6.825 1.00 96.38 93 VAL A N 1
ATOM 736 C CA . VAL A 1 93 ? -13.533 -1.709 6.956 1.00 96.38 93 VAL A CA 1
ATOM 737 C C . VAL A 1 93 ? -13.327 -2.281 8.358 1.00 96.38 93 VAL A C 1
ATOM 739 O O . VAL A 1 93 ? -12.388 -3.028 8.620 1.00 96.38 93 VAL A O 1
ATOM 742 N N . GLY A 1 94 ? -14.161 -1.849 9.307 1.00 94.31 94 GLY A N 1
ATOM 743 C CA . GLY A 1 94 ? -13.978 -2.180 10.723 1.00 94.31 94 GLY A CA 1
ATOM 744 C C . GLY A 1 94 ? -12.671 -1.611 11.296 1.00 94.31 94 GLY A C 1
ATOM 745 O O . GLY A 1 94 ? -12.475 -0.393 11.354 1.00 94.31 94 GLY A O 1
ATOM 746 N N . ASP A 1 95 ? -11.780 -2.493 11.749 1.00 91.62 95 ASP A N 1
ATOM 747 C CA . ASP A 1 95 ? -10.441 -2.168 12.257 1.00 91.62 95 ASP A CA 1
ATOM 748 C C . ASP A 1 95 ? -9.344 -2.216 11.176 1.00 91.62 95 ASP A C 1
ATOM 750 O O . ASP A 1 95 ? -8.166 -2.012 11.480 1.00 91.62 95 ASP A O 1
ATOM 754 N N . ARG A 1 96 ? -9.721 -2.465 9.917 1.00 95.56 96 ARG A N 1
ATOM 755 C CA . ARG A 1 96 ? -8.815 -2.614 8.774 1.00 95.56 96 ARG A CA 1
ATOM 756 C C . ARG A 1 96 ? -9.021 -1.528 7.726 1.00 95.56 96 ARG A C 1
ATOM 758 O O . ARG A 1 96 ? -9.998 -0.780 7.750 1.00 95.56 96 ARG A O 1
ATOM 765 N N . TYR A 1 97 ? -8.089 -1.479 6.784 1.00 97.19 97 TYR A N 1
ATOM 766 C CA . TYR A 1 97 ? -8.069 -0.562 5.656 1.00 97.19 97 TYR A CA 1
ATOM 767 C C . TYR A 1 97 ? -8.027 -1.339 4.350 1.00 97.19 97 TYR A C 1
ATOM 769 O O . TYR A 1 97 ? -7.259 -2.291 4.217 1.00 97.19 97 TYR A O 1
ATOM 777 N N . LYS A 1 98 ? -8.806 -0.893 3.373 1.00 98.06 98 LYS A N 1
ATOM 778 C CA . LYS A 1 98 ? -8.846 -1.438 2.018 1.00 98.06 98 LYS A CA 1
ATOM 779 C C . LYS A 1 98 ? -8.482 -0.352 1.017 1.00 98.06 98 LYS A C 1
ATOM 781 O O . LYS A 1 98 ? -8.811 0.811 1.230 1.00 98.06 98 LYS A O 1
ATOM 786 N N . LEU A 1 99 ? -7.796 -0.708 -0.068 1.00 98.50 99 LEU A N 1
ATOM 787 C CA . LEU A 1 99 ? -7.498 0.251 -1.131 1.00 98.50 99 LEU A CA 1
ATOM 788 C C . LEU A 1 99 ? -8.776 0.678 -1.856 1.00 98.50 99 LEU A C 1
ATOM 790 O O . LEU A 1 99 ? -9.571 -0.156 -2.288 1.00 98.50 99 LEU A O 1
ATOM 794 N N . THR A 1 100 ? -8.922 1.985 -2.064 1.00 98.62 100 THR A N 1
ATOM 795 C CA . THR A 1 100 ? -9.883 2.511 -3.039 1.00 98.62 100 THR A CA 1
ATOM 796 C C . THR A 1 100 ? -9.338 2.324 -4.457 1.00 98.62 100 THR A C 1
ATOM 798 O O . THR A 1 100 ? -8.176 1.957 -4.662 1.00 98.62 100 THR A O 1
ATOM 801 N N . GLU A 1 101 ? -10.135 2.638 -5.478 1.00 98.31 101 GLU A N 1
ATOM 802 C CA . GLU A 1 101 ? -9.639 2.661 -6.861 1.00 98.31 101 GLU A CA 1
ATOM 803 C C . GLU A 1 101 ? -8.471 3.656 -7.031 1.00 98.31 101 GLU A C 1
ATOM 805 O O . GLU A 1 101 ? -7.482 3.368 -7.710 1.00 98.31 101 GLU A O 1
ATOM 810 N N . ALA A 1 102 ? -8.547 4.814 -6.3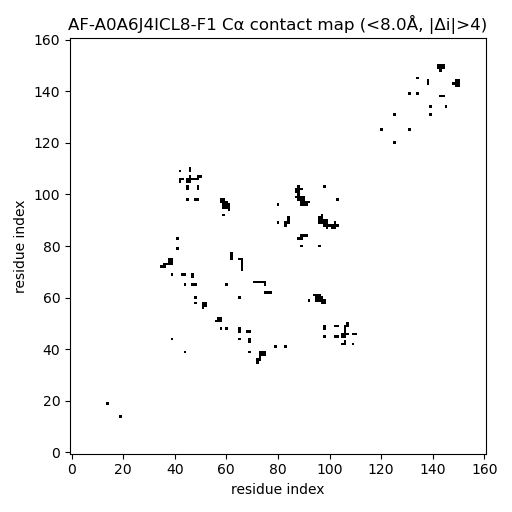64 1.00 98.44 102 ALA A N 1
ATOM 811 C CA . ALA A 1 102 ? -7.482 5.812 -6.371 1.00 98.44 102 ALA A CA 1
ATOM 812 C C . ALA A 1 102 ? -6.210 5.288 -5.687 1.00 98.44 102 ALA A C 1
ATOM 814 O O . ALA A 1 102 ? -5.114 5.455 -6.229 1.00 98.44 102 ALA A O 1
ATOM 815 N N . GLY A 1 103 ? -6.354 4.616 -4.539 1.00 98.19 103 GLY A N 1
ATOM 816 C CA . GLY A 1 103 ? -5.248 3.956 -3.843 1.00 98.19 103 GLY A CA 1
ATOM 817 C C . GLY A 1 103 ? -4.595 2.870 -4.683 1.00 98.19 103 GLY A C 1
ATOM 818 O O . GLY A 1 103 ? -3.376 2.860 -4.821 1.00 98.19 103 GLY A O 1
ATOM 819 N N . THR A 1 104 ? -5.403 2.017 -5.314 1.00 98.38 104 THR A N 1
ATOM 820 C CA . THR A 1 104 ? -4.941 0.940 -6.203 1.00 98.38 104 THR A CA 1
ATOM 821 C C . THR A 1 104 ? -4.105 1.502 -7.350 1.00 98.38 104 THR A C 1
ATOM 823 O O . THR A 1 104 ? -2.985 1.055 -7.597 1.00 98.38 104 THR A O 1
ATOM 826 N N . ARG A 1 105 ? -4.609 2.545 -8.022 1.00 98.38 105 ARG A N 1
ATOM 827 C CA . ARG A 1 105 ? -3.902 3.207 -9.124 1.00 98.38 105 ARG A CA 1
ATOM 828 C C . ARG A 1 105 ? -2.582 3.822 -8.661 1.00 98.38 105 ARG A C 1
ATOM 830 O O . ARG A 1 105 ? -1.564 3.657 -9.327 1.00 98.38 105 ARG A O 1
ATOM 837 N N . LYS A 1 106 ? -2.594 4.531 -7.528 1.00 98.19 106 LYS A N 1
ATOM 838 C CA . LYS A 1 106 ? -1.401 5.185 -6.978 1.00 98.19 106 LYS A CA 1
ATOM 839 C C . LYS A 1 106 ? -0.355 4.160 -6.539 1.00 98.19 106 LYS A C 1
ATOM 841 O O . LYS A 1 106 ? 0.796 4.294 -6.936 1.00 98.19 106 LYS A O 1
ATOM 846 N N . GLY A 1 107 ? -0.757 3.136 -5.788 1.00 97.38 107 GLY A N 1
ATOM 847 C CA . GLY A 1 107 ? 0.121 2.061 -5.326 1.00 97.38 107 GLY A CA 1
ATOM 848 C C . GLY A 1 107 ? 0.804 1.335 -6.483 1.00 97.38 107 GLY A C 1
ATOM 849 O O . GLY A 1 107 ? 2.019 1.170 -6.457 1.00 97.38 107 GLY A O 1
ATOM 850 N N . GLY A 1 108 ? 0.057 1.003 -7.542 1.00 97.00 108 GLY A N 1
ATOM 851 C CA . GLY A 1 108 ? 0.617 0.362 -8.734 1.00 97.00 108 GLY A CA 1
ATOM 852 C C . GLY A 1 108 ? 1.622 1.235 -9.493 1.00 97.00 108 GLY A C 1
ATOM 853 O O . GLY A 1 108 ? 2.682 0.747 -9.880 1.00 97.00 108 GLY A O 1
ATOM 854 N N . VAL A 1 109 ? 1.332 2.531 -9.672 1.00 97.06 109 VAL A N 1
ATOM 855 C CA . VAL A 1 109 ? 2.265 3.475 -10.322 1.00 97.06 109 VAL A CA 1
ATOM 856 C C . VAL A 1 109 ? 3.554 3.619 -9.518 1.00 97.06 109 VAL A C 1
ATOM 858 O O . VAL A 1 109 ? 4.641 3.552 -10.084 1.00 97.06 109 VAL A O 1
ATOM 861 N N . GLU A 1 110 ? 3.437 3.806 -8.206 1.00 96.69 110 GLU A N 1
ATOM 862 C CA . GLU A 1 110 ? 4.590 3.964 -7.320 1.00 96.69 110 GLU A CA 1
ATOM 863 C C . GLU A 1 110 ? 5.436 2.687 -7.269 1.00 96.69 110 GLU A C 1
ATOM 865 O O . GLU A 1 110 ? 6.660 2.766 -7.338 1.00 96.69 110 GLU A O 1
ATOM 870 N N . LEU A 1 111 ? 4.795 1.513 -7.231 1.00 93.75 111 LEU A N 1
ATOM 871 C CA . LEU A 1 111 ? 5.498 0.233 -7.234 1.00 93.75 111 LEU A CA 1
ATOM 872 C C . LEU A 1 111 ? 6.252 0.040 -8.551 1.00 93.75 111 LEU A C 1
ATOM 874 O O . LEU A 1 111 ? 7.434 -0.284 -8.539 1.00 93.75 111 LEU A O 1
ATOM 878 N N . ALA A 1 112 ? 5.601 0.286 -9.692 1.00 92.50 112 ALA A N 1
ATOM 879 C CA . ALA A 1 112 ? 6.248 0.186 -10.997 1.00 92.50 112 ALA A CA 1
ATOM 880 C C . ALA A 1 112 ? 7.455 1.133 -11.113 1.00 92.50 112 ALA A C 1
ATOM 882 O O . ALA A 1 112 ? 8.515 0.722 -11.585 1.00 92.50 112 ALA A O 1
ATOM 883 N N . ALA A 1 113 ? 7.321 2.370 -10.626 1.00 92.19 113 ALA A N 1
ATOM 884 C CA . ALA A 1 113 ? 8.403 3.351 -10.621 1.00 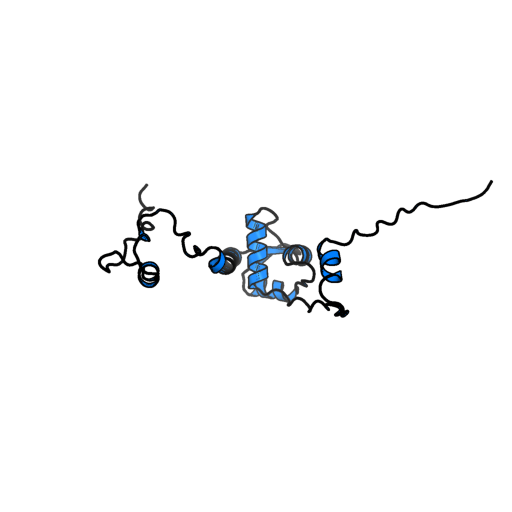92.19 113 ALA A CA 1
ATOM 885 C C . ALA A 1 113 ? 9.606 2.893 -9.775 1.00 92.19 113 ALA A C 1
ATOM 887 O O . ALA A 1 113 ? 10.750 3.069 -10.193 1.00 92.19 113 ALA A O 1
ATOM 888 N N . SER A 1 114 ? 9.377 2.244 -8.626 1.00 90.25 114 SER A N 1
ATOM 889 C CA . SER A 1 114 ? 10.454 1.729 -7.763 1.00 90.25 114 SER A CA 1
ATOM 890 C C . SER A 1 114 ? 11.327 0.660 -8.429 1.00 90.25 114 SER A C 1
ATOM 892 O O . SER A 1 114 ? 12.485 0.494 -8.045 1.00 90.25 114 SER A O 1
ATOM 894 N N . PHE A 1 115 ? 10.807 -0.036 -9.441 1.00 86.31 115 PHE A N 1
ATOM 895 C CA . PHE A 1 115 ? 11.541 -1.055 -10.195 1.00 86.31 115 PHE A CA 1
ATOM 896 C C . PHE A 1 115 ? 11.962 -0.597 -11.593 1.00 86.31 115 PHE A C 1
ATOM 898 O O . PHE A 1 115 ? 12.653 -1.347 -12.281 1.00 86.31 115 PHE A O 1
ATOM 905 N N . GLU A 1 116 ? 11.601 0.616 -12.020 1.00 85.00 116 GLU A N 1
ATOM 906 C CA . GLU A 1 116 ? 11.843 1.085 -13.387 1.00 85.00 116 GLU A CA 1
ATOM 907 C C . GLU A 1 116 ? 13.327 0.992 -13.767 1.00 85.00 116 GLU A C 1
ATOM 909 O O . GLU A 1 116 ? 13.657 0.440 -14.811 1.00 85.00 116 GLU A O 1
ATOM 914 N N . GLU A 1 117 ? 14.237 1.448 -12.901 1.00 79.19 117 GLU A N 1
ATOM 915 C CA . GLU A 1 117 ? 15.683 1.366 -13.156 1.00 79.19 117 GLU A CA 1
ATOM 916 C C . GLU A 1 117 ? 16.207 -0.074 -13.229 1.00 79.19 117 GLU A C 1
ATOM 918 O O . GLU A 1 117 ? 17.111 -0.355 -14.011 1.00 79.19 117 GLU A O 1
ATOM 923 N N . LEU A 1 118 ? 15.636 -0.992 -12.445 1.00 79.75 118 LEU A N 1
ATOM 924 C CA . LEU A 1 118 ? 16.026 -2.407 -12.445 1.00 79.75 118 LEU A CA 1
ATOM 925 C C . LEU A 1 118 ? 15.498 -3.152 -13.677 1.00 79.75 118 LEU A C 1
ATOM 927 O O . LEU A 1 118 ? 16.094 -4.135 -14.105 1.00 79.75 118 LEU A O 1
ATOM 931 N N . MET A 1 119 ? 14.375 -2.690 -14.224 1.00 77.50 119 MET A N 1
ATOM 932 C CA . MET A 1 119 ? 13.698 -3.267 -15.386 1.00 77.50 119 MET A CA 1
ATOM 933 C C . MET A 1 119 ? 14.204 -2.686 -16.712 1.00 77.50 119 MET A C 1
ATOM 935 O O . MET A 1 119 ? 13.869 -3.205 -17.781 1.00 77.50 119 MET A O 1
ATOM 939 N N . LYS A 1 120 ? 14.998 -1.608 -16.674 1.00 69.56 120 LYS A N 1
ATOM 940 C CA . LYS A 1 120 ? 15.662 -1.091 -17.871 1.00 69.56 120 LYS A CA 1
ATOM 941 C C . LYS A 1 120 ? 16.628 -2.149 -18.399 1.00 69.56 120 LYS A C 1
ATOM 943 O O . LYS A 1 120 ? 17.417 -2.683 -17.621 1.00 69.56 120 LYS A O 1
ATOM 948 N N . PRO A 1 121 ? 16.630 -2.414 -19.716 1.00 64.12 121 PRO A N 1
ATOM 949 C CA . PRO A 1 121 ? 17.642 -3.268 -20.313 1.00 64.12 121 PRO A CA 1
ATOM 950 C C . PRO A 1 121 ? 19.030 -2.753 -19.935 1.00 64.12 121 PRO A C 1
ATOM 952 O O . PRO A 1 121 ? 19.351 -1.587 -20.200 1.00 64.12 121 PRO A O 1
ATOM 955 N N . THR A 1 122 ? 19.864 -3.603 -19.337 1.00 59.72 122 THR A N 1
ATOM 956 C CA . THR A 1 122 ? 21.273 -3.248 -19.180 1.00 59.72 122 THR A CA 1
ATOM 957 C C . THR A 1 122 ? 21.957 -3.280 -20.548 1.00 59.72 122 THR A C 1
ATOM 959 O O . THR A 1 122 ? 21.441 -3.837 -21.523 1.00 59.72 122 THR A O 1
ATOM 962 N N . TYR A 1 123 ? 23.089 -2.587 -20.679 1.00 53.00 123 TYR A N 1
ATOM 963 C CA . TYR A 1 123 ? 23.791 -2.439 -21.954 1.00 53.00 123 TYR A CA 1
ATOM 964 C C . TYR A 1 123 ? 24.038 -3.812 -22.611 1.00 53.00 123 TYR A C 1
ATOM 966 O O . TYR A 1 123 ? 24.832 -4.606 -22.116 1.00 53.00 123 TYR A O 1
ATOM 974 N N . GLY A 1 124 ? 23.353 -4.081 -23.728 1.00 54.62 124 GLY A N 1
ATOM 975 C CA . GLY A 1 124 ? 23.434 -5.352 -24.462 1.00 54.62 124 GLY A CA 1
ATOM 976 C C . GLY A 1 124 ? 22.246 -6.312 -24.285 1.00 54.62 124 GLY A C 1
ATOM 977 O O . GLY A 1 124 ? 22.174 -7.288 -25.025 1.00 54.62 124 GLY A O 1
ATOM 978 N N . GLU A 1 125 ? 21.291 -6.028 -23.392 1.00 53.69 125 GLU A N 1
ATOM 979 C CA . GLU A 1 125 ? 20.073 -6.842 -23.182 1.00 53.69 125 GLU A CA 1
ATOM 980 C C . GLU A 1 125 ? 18.878 -6.404 -24.035 1.00 53.69 125 GLU A C 1
ATOM 982 O O . GLU A 1 125 ? 17.796 -6.988 -23.957 1.00 53.69 125 GLU A O 1
ATOM 987 N N . CYS A 1 126 ? 19.063 -5.396 -24.893 1.00 60.06 126 CYS A N 1
ATOM 988 C CA . CYS A 1 126 ? 18.116 -5.119 -25.962 1.00 60.06 126 CYS A CA 1
ATOM 989 C C . CYS A 1 126 ? 17.929 -6.411 -26.760 1.00 60.06 126 CYS A C 1
ATOM 991 O O . CYS A 1 126 ? 18.848 -6.868 -27.444 1.00 60.06 126 CYS A O 1
ATOM 993 N N . GLY A 1 127 ? 16.743 -7.009 -26.632 1.00 49.12 127 GLY A N 1
ATOM 994 C CA . GLY A 1 127 ? 16.398 -8.238 -27.321 1.00 49.12 127 GLY A CA 1
ATOM 995 C C . GLY A 1 127 ? 16.690 -8.126 -28.813 1.00 49.12 127 GLY A C 1
ATOM 996 O O . GLY A 1 127 ? 16.748 -7.041 -29.392 1.00 49.12 127 GLY A O 1
ATOM 997 N N . ARG A 1 128 ? 16.835 -9.285 -29.452 1.00 44.84 128 ARG A N 1
ATOM 998 C CA . ARG A 1 128 ? 17.173 -9.476 -30.870 1.00 44.84 128 ARG A CA 1
ATOM 999 C C . ARG A 1 128 ? 16.159 -8.870 -31.862 1.00 44.84 128 ARG A C 1
ATOM 1001 O O . ARG A 1 128 ? 16.162 -9.233 -33.035 1.00 44.84 128 ARG A O 1
ATOM 1008 N N . THR A 1 129 ? 15.285 -7.961 -31.433 1.00 51.47 129 THR A N 1
ATOM 1009 C CA . THR A 1 129 ? 14.635 -7.038 -32.352 1.00 51.47 129 THR A CA 1
ATOM 1010 C C . THR A 1 129 ? 15.722 -6.183 -32.988 1.00 51.47 129 THR A C 1
ATOM 1012 O O . THR A 1 129 ? 16.489 -5.503 -32.310 1.00 51.47 129 THR A O 1
ATOM 1015 N N . VAL A 1 130 ? 15.769 -6.243 -34.315 1.00 51.72 130 VAL A N 1
ATOM 1016 C CA . VAL A 1 130 ? 16.739 -5.640 -35.248 1.00 51.72 130 VAL A CA 1
ATOM 1017 C C . VAL A 1 130 ? 16.969 -4.133 -35.025 1.00 51.72 130 VAL A C 1
ATOM 1019 O O . VAL A 1 130 ? 17.870 -3.536 -35.604 1.00 51.72 130 VAL A O 1
ATOM 1022 N N . TRP A 1 131 ? 16.172 -3.510 -34.163 1.00 55.56 131 TRP A N 1
ATOM 1023 C CA . TRP A 1 131 ? 16.054 -2.077 -34.005 1.00 55.56 131 TRP A CA 1
ATOM 1024 C C . TRP A 1 131 ? 17.278 -1.412 -33.343 1.00 55.56 131 TRP A C 1
ATOM 1026 O O . TRP A 1 131 ? 17.636 -0.308 -33.748 1.00 55.56 131 TRP A O 1
ATOM 1036 N N . CYS A 1 132 ? 17.994 -2.094 -32.435 1.00 55.69 132 CYS A N 1
ATOM 1037 C CA . CYS A 1 132 ? 19.174 -1.537 -31.739 1.00 55.69 132 CYS A CA 1
ATOM 1038 C C . CYS A 1 132 ? 20.538 -1.956 -32.326 1.00 55.69 132 CYS A C 1
ATOM 1040 O O . CYS A 1 132 ? 21.579 -1.479 -31.876 1.00 55.69 132 CYS A O 1
ATOM 1042 N N . MET A 1 133 ? 20.574 -2.844 -33.323 1.00 51.41 133 MET A N 1
ATOM 1043 C CA . MET A 1 133 ? 21.832 -3.294 -33.929 1.00 51.41 133 MET A CA 1
ATOM 1044 C C . MET A 1 133 ? 22.419 -2.187 -34.823 1.00 51.41 133 MET A C 1
ATOM 1046 O O . MET A 1 133 ? 21.894 -1.911 -35.900 1.00 51.41 133 MET A O 1
ATOM 1050 N N . GLY A 1 134 ? 23.524 -1.569 -34.389 1.00 55.34 134 GLY A N 1
ATOM 1051 C CA . GLY A 1 134 ? 24.265 -0.564 -35.168 1.00 55.34 134 GLY A CA 1
ATOM 1052 C C . GLY A 1 134 ? 23.890 0.897 -34.900 1.00 55.34 134 GLY A C 1
ATOM 1053 O O . GLY A 1 134 ? 24.184 1.747 -35.738 1.00 55.34 134 GLY A O 1
ATOM 1054 N N . ARG A 1 135 ? 23.249 1.193 -33.763 1.00 59.88 135 ARG A N 1
ATOM 1055 C CA . ARG A 1 135 ? 22.907 2.556 -33.327 1.00 59.88 135 ARG A CA 1
ATOM 1056 C C . ARG A 1 135 ? 23.670 2.956 -32.071 1.00 59.88 135 ARG A C 1
ATOM 1058 O O . ARG A 1 135 ? 24.040 2.109 -31.259 1.00 59.88 135 ARG A O 1
ATOM 1065 N N . THR A 1 136 ? 23.876 4.254 -31.902 1.00 60.97 136 THR A N 1
ATOM 1066 C CA . THR A 1 136 ? 24.436 4.837 -30.683 1.00 60.97 136 THR A CA 1
ATOM 1067 C C . THR A 1 136 ? 23.378 4.923 -29.571 1.00 60.97 136 THR A C 1
ATOM 1069 O O . THR A 1 136 ? 22.175 4.974 -29.847 1.00 60.97 136 THR A O 1
ATOM 1072 N N . PRO A 1 137 ? 23.791 5.008 -28.294 1.00 57.69 137 PRO A N 1
ATOM 1073 C CA . PRO A 1 137 ? 22.858 5.126 -27.170 1.00 57.69 137 PRO A CA 1
ATOM 1074 C C . PRO A 1 137 ? 21.891 6.320 -27.264 1.00 57.69 137 PRO A C 1
ATOM 1076 O O . PRO A 1 137 ? 20.745 6.223 -26.827 1.00 57.69 137 PRO A O 1
ATOM 1079 N N . GLY A 1 138 ? 22.327 7.442 -27.850 1.00 61.03 138 GLY A N 1
ATOM 1080 C CA . GLY A 1 138 ? 21.487 8.631 -28.029 1.00 61.03 138 GLY A CA 1
ATOM 1081 C C . GLY A 1 138 ? 20.347 8.422 -29.029 1.00 61.03 138 GLY A C 1
ATOM 1082 O O . GLY A 1 138 ? 19.238 8.896 -28.797 1.00 61.03 138 GLY A O 1
ATOM 1083 N N . GLU A 1 139 ? 20.595 7.663 -30.098 1.00 57.66 139 GLU A N 1
ATOM 1084 C CA . GLU A 1 139 ? 19.618 7.377 -31.157 1.00 57.66 139 GLU A CA 1
ATOM 1085 C C . GLU A 1 139 ? 18.543 6.393 -30.687 1.00 57.66 139 GLU A C 1
ATOM 1087 O O . GLU A 1 139 ? 17.361 6.589 -30.971 1.00 57.66 139 GLU A O 1
ATOM 1092 N N . CYS A 1 140 ? 18.928 5.388 -29.892 1.00 58.47 140 CYS A N 1
ATOM 1093 C CA . CYS A 1 140 ? 17.973 4.484 -29.249 1.00 58.47 140 CYS A CA 1
ATOM 1094 C C . CYS A 1 140 ? 17.078 5.228 -28.245 1.00 58.47 140 CYS A C 1
ATOM 1096 O O . CYS A 1 140 ? 15.869 5.012 -28.225 1.00 58.47 140 CYS A O 1
ATOM 1098 N N . ARG A 1 141 ? 17.648 6.145 -27.444 1.00 57.06 141 ARG A N 1
ATOM 1099 C CA . ARG A 1 141 ? 16.892 6.946 -26.461 1.00 57.06 141 ARG A CA 1
ATOM 1100 C C . ARG A 1 141 ? 15.889 7.894 -27.118 1.00 57.06 141 ARG A C 1
ATOM 1102 O O . ARG A 1 141 ? 14.841 8.166 -26.545 1.00 57.06 141 ARG A O 1
ATOM 1109 N N . ALA A 1 142 ? 16.225 8.418 -28.291 1.00 62.69 142 ALA A N 1
ATOM 1110 C CA . ALA A 1 142 ? 15.399 9.380 -29.010 1.00 62.69 142 ALA A CA 1
ATOM 1111 C C . ALA A 1 142 ? 14.273 8.735 -29.837 1.00 62.69 142 ALA A C 1
ATOM 1113 O O . ALA A 1 142 ? 13.479 9.458 -30.434 1.00 62.69 142 ALA A O 1
ATOM 1114 N N . GLY A 1 143 ? 14.180 7.400 -29.883 1.00 58.31 143 GLY A N 1
ATOM 1115 C CA . GLY A 1 143 ? 13.128 6.746 -30.654 1.00 58.31 143 GLY A CA 1
ATOM 1116 C C . GLY A 1 143 ? 13.318 6.889 -32.169 1.00 58.31 143 GLY A C 1
ATOM 1117 O O . GLY A 1 143 ? 12.326 6.898 -32.887 1.00 58.31 143 GLY A O 1
ATOM 1118 N N . LEU A 1 144 ? 14.547 7.090 -32.661 1.00 57.16 144 LEU A N 1
ATOM 1119 C CA . LEU A 1 144 ? 14.785 7.470 -34.058 1.00 57.16 144 LEU A CA 1
ATOM 1120 C C . LEU A 1 144 ? 15.077 6.261 -34.945 1.00 57.16 144 LEU A C 1
ATOM 1122 O O . LEU A 1 144 ? 15.804 5.356 -34.545 1.00 57.16 144 LEU A O 1
ATOM 1126 N N . ASP A 1 145 ? 14.574 6.261 -36.177 1.00 56.62 145 ASP A N 1
ATOM 1127 C CA . ASP A 1 145 ? 14.944 5.329 -37.236 1.00 56.62 145 ASP A CA 1
ATOM 1128 C C . ASP A 1 145 ? 16.308 5.673 -37.868 1.00 56.62 145 ASP A C 1
ATOM 1130 O O . ASP A 1 145 ? 16.945 6.651 -37.478 1.00 56.62 145 ASP A O 1
ATOM 1134 N N . ARG A 1 146 ? 16.870 4.792 -38.722 1.00 54.56 146 ARG A N 1
ATOM 1135 C CA . ARG A 1 146 ? 18.270 4.938 -39.211 1.00 54.56 146 ARG A CA 1
ATOM 1136 C C . ARG A 1 146 ? 18.465 6.193 -40.066 1.00 54.56 146 ARG A C 1
ATOM 1138 O O . ARG A 1 146 ? 19.594 6.613 -40.286 1.00 54.56 146 ARG A O 1
ATOM 1145 N N . ASP A 1 147 ? 17.366 6.750 -40.553 1.00 62.97 147 ASP A N 1
ATOM 1146 C CA . ASP A 1 147 ? 17.264 7.983 -41.324 1.00 62.97 147 ASP A CA 1
ATOM 1147 C C . ASP A 1 147 ? 16.955 9.220 -40.457 1.00 62.97 147 ASP A C 1
ATOM 1149 O O . ASP A 1 147 ? 16.797 10.315 -40.991 1.00 62.97 147 ASP A O 1
ATOM 1153 N N . GLY A 1 148 ? 16.871 9.067 -39.130 1.00 57.00 148 GLY A N 1
ATOM 1154 C CA . GLY A 1 148 ? 16.559 10.150 -38.197 1.00 57.00 148 GLY A CA 1
ATOM 1155 C C . GLY A 1 148 ? 15.070 10.497 -38.084 1.00 57.00 148 GLY A C 1
ATOM 1156 O O . GLY A 1 148 ? 14.738 11.500 -37.454 1.00 57.00 148 GLY A O 1
ATOM 1157 N N . SER A 1 149 ? 14.166 9.701 -38.664 1.00 62.66 149 SER A N 1
ATOM 1158 C CA . SER A 1 149 ? 12.718 9.855 -38.462 1.00 62.66 149 SER A CA 1
ATOM 1159 C C . SER A 1 149 ? 12.261 9.250 -37.128 1.00 62.66 149 SER A C 1
ATOM 1161 O O . SER A 1 149 ? 12.959 8.428 -36.548 1.00 62.66 149 SER A O 1
ATOM 1163 N N . LEU A 1 150 ? 11.102 9.651 -36.592 1.00 57.91 150 LEU A N 1
ATOM 1164 C CA . LEU A 1 150 ? 10.536 8.992 -35.408 1.00 57.91 150 LEU A CA 1
ATOM 1165 C C . LEU A 1 150 ? 10.099 7.576 -35.779 1.00 57.91 150 LEU A C 1
ATOM 1167 O O . LEU A 1 150 ? 9.235 7.400 -36.642 1.00 57.91 150 LEU A O 1
ATOM 1171 N N . ALA A 1 151 ? 10.656 6.579 -35.101 1.00 55.31 151 ALA A N 1
ATOM 1172 C CA . ALA A 1 151 ? 10.277 5.206 -35.338 1.00 55.31 151 ALA A CA 1
ATOM 1173 C C . ALA A 1 151 ? 8.824 4.979 -34.967 1.00 55.31 151 ALA A C 1
ATOM 1175 O O . ALA A 1 151 ? 8.330 5.393 -33.912 1.00 55.31 151 ALA A O 1
ATOM 1176 N N . ARG A 1 152 ? 8.128 4.288 -35.866 1.00 52.16 152 ARG A N 1
ATOM 1177 C CA . ARG A 1 152 ? 6.761 3.849 -35.620 1.00 52.16 152 ARG A CA 1
ATOM 1178 C C . ARG A 1 152 ? 6.791 2.876 -34.451 1.00 52.16 152 ARG A C 1
ATOM 1180 O O . ARG A 1 152 ? 7.217 1.734 -34.598 1.00 52.16 152 ARG A O 1
ATOM 1187 N N . SER A 1 153 ? 6.344 3.346 -33.291 1.00 44.47 153 SER A N 1
ATOM 1188 C CA . SER A 1 153 ? 6.151 2.487 -32.131 1.00 44.47 153 SER A CA 1
ATOM 1189 C C . SER A 1 153 ? 5.222 1.329 -32.526 1.00 44.47 153 SER A C 1
ATOM 1191 O O . SER A 1 153 ? 4.129 1.588 -33.037 1.00 44.47 153 SER A O 1
ATOM 1193 N N . PRO A 1 154 ? 5.599 0.057 -32.303 1.00 44.41 154 PRO A N 1
ATOM 1194 C CA . PRO A 1 154 ? 4.705 -1.071 -32.565 1.00 44.41 154 PRO A CA 1
ATOM 1195 C C . PRO A 1 154 ? 3.501 -1.102 -31.602 1.00 44.41 154 PRO A C 1
ATOM 1197 O O . PRO A 1 154 ? 2.572 -1.880 -31.797 1.00 44.41 154 PRO A O 1
ATOM 1200 N N . VAL A 1 155 ? 3.475 -0.230 -30.585 1.00 44.00 155 VAL A N 1
ATOM 1201 C CA . VAL A 1 155 ? 2.450 -0.195 -29.528 1.00 44.00 155 VAL A CA 1
ATOM 1202 C C . VAL A 1 155 ? 1.118 0.435 -29.981 1.00 44.00 155 VAL A C 1
ATOM 1204 O O . VAL A 1 155 ? 0.164 0.467 -29.212 1.00 44.00 155 VAL A O 1
ATOM 1207 N N . THR A 1 156 ? 0.977 0.873 -31.237 1.00 42.44 156 THR A N 1
ATOM 1208 C CA . THR A 1 156 ? -0.304 1.415 -31.746 1.00 42.44 156 THR A CA 1
ATOM 1209 C C . THR A 1 156 ? -1.161 0.409 -32.530 1.00 42.44 156 THR A C 1
ATOM 1211 O O . THR A 1 156 ? -2.167 0.808 -33.103 1.00 42.44 156 THR A O 1
ATOM 1214 N N . SER A 1 157 ? -0.814 -0.886 -32.561 1.00 41.84 157 SER A N 1
ATOM 1215 C CA . SER A 1 157 ? -1.523 -1.898 -33.378 1.00 41.84 157 SER A CA 1
ATOM 1216 C C . SER A 1 157 ? -2.336 -2.932 -32.576 1.00 41.84 157 SER A C 1
ATOM 1218 O O . SER A 1 157 ? -2.515 -4.058 -33.032 1.00 41.84 157 SER A O 1
ATOM 1220 N N . LEU A 1 158 ? -2.829 -2.579 -31.386 1.00 40.81 158 LEU A N 1
ATOM 1221 C CA . LEU A 1 158 ? -3.712 -3.439 -30.570 1.00 40.81 158 LEU A CA 1
ATOM 1222 C C . LEU A 1 158 ? -5.081 -2.787 -30.307 1.00 40.81 158 LEU A C 1
ATOM 1224 O O . LEU A 1 158 ? -5.669 -2.899 -29.235 1.00 40.81 158 LEU A O 1
ATOM 1228 N N . ARG A 1 159 ? -5.587 -2.079 -31.317 1.00 41.16 159 ARG A N 1
ATOM 1229 C CA . ARG A 1 159 ? -6.999 -1.720 -31.473 1.00 41.16 159 ARG A CA 1
ATOM 1230 C C . ARG A 1 159 ? -7.372 -2.045 -32.911 1.00 41.16 159 ARG A C 1
ATOM 1232 O O . ARG A 1 159 ? -7.251 -1.165 -33.743 1.00 41.16 159 ARG A O 1
ATOM 1239 N N . ASP A 1 160 ? -7.639 -3.318 -33.182 1.00 41.62 160 ASP A N 1
ATOM 1240 C CA . ASP A 1 160 ? -8.411 -3.833 -34.326 1.00 41.62 160 ASP A CA 1
ATOM 1241 C C . ASP A 1 160 ? -8.294 -5.367 -34.334 1.00 41.62 160 ASP A C 1
ATOM 1243 O O . ASP A 1 160 ? -7.578 -5.948 -35.144 1.00 41.62 160 ASP A O 1
ATOM 1247 N N . THR A 1 161 ? -8.966 -6.009 -33.376 1.00 42.38 161 THR A N 1
ATOM 1248 C CA . THR A 1 161 ? -9.521 -7.374 -33.463 1.00 42.38 161 THR A CA 1
ATOM 1249 C C . THR A 1 161 ? -10.546 -7.542 -32.361 1.00 42.38 161 THR A C 1
ATOM 1251 O O . THR A 1 161 ? -10.175 -7.237 -31.204 1.00 42.38 161 THR A O 1
#

Radius of gyration: 25.86 Å; Cα contacts (8 Å, |Δi|>4): 118; chains: 1; bounding box: 54×54×87 Å

Organism: NCBI:txid310071

pLDDT: mean 72.15, std 22.12, range [33.25, 98.62]

Solvent-accessible surface area (backbone atoms only — not comparable to full-atom values): 10298 Å² total; per-residue (Å²): 139,81,91,84,84,85,82,84,77,74,82,71,79,76,76,50,76,67,63,62,56,63,71,76,78,54,103,61,92,73,76,80,70,79,72,82,63,71,62,75,51,74,63,55,52,34,23,51,52,34,50,32,40,75,71,69,76,41,71,61,44,39,58,73,59,49,23,69,72,74,33,94,73,46,60,65,56,65,68,58,55,51,47,34,39,76,70,51,28,27,44,78,58,89,90,27,35,25,68,30,73,62,19,42,56,50,8,48,53,54,44,52,57,76,40,44,79,78,70,46,69,55,97,82,57,68,61,92,60,75,83,64,75,91,61,56,76,67,43,65,73,66,44,41,40,100,86,70,45,77,49,81,66,78,84,77,76,85,80,86,131

InterPro domains:
  IPR036390 Winged helix DNA-binding domain superfamily [SSF46785] (49-105)

Foldseek 3Di:
DDDDDDDPPPPDPDDDPVNVVVVPDDPDPPPPPPDQDDADDLLLQLLQLLVCVVVVVDQKDAQVRSDVRSDDRHGHDPVSVVVCVVVVQWDDDPRIIGGDPNSNVSNVVSNCVVCVVVPPQDVPNPPPPVQPPPDDPVCVVQCAHPVRHRDDDPVPPPPDD